Protein AF-A0A355A8B1-F1 (afdb_monomer_lite)

Sequence (76 aa):
IGSKKFVQKLVASNSTGIIATHDLSLCEIEKELSEIENYYFDAEIINNELHFDYKLKDGICKNMNASFLLKKMEIV

Secondary structure (DSSP, 8-state):
-HHHHHHHHHHHTT-------S-GGGGGGGGT-TT---EEEEEEEETTEEEEEEEEEES-----THHHHHHHTT--

Structure (mmCIF, N/CA/C/O backbone):
data_AF-A0A355A8B1-F1
#
_entry.id   AF-A0A355A8B1-F1
#
loop_
_atom_site.group_PDB
_atom_site.id
_atom_site.type_symbol
_atom_site.label_atom_id
_atom_site.label_alt_id
_atom_site.label_comp_id
_atom_site.label_asym_id
_atom_site.label_entity_id
_atom_site.label_seq_id
_atom_site.pdbx_PDB_ins_code
_atom_site.Cartn_x
_atom_site.Cartn_y
_atom_site.Cartn_z
_atom_site.occupancy
_atom_site.B_iso_or_equiv
_atom_site.auth_seq_id
_atom_site.auth_comp_id
_atom_site.auth_asym_id
_atom_site.auth_atom_id
_atom_site.pdbx_PDB_model_num
ATOM 1 N N . ILE A 1 1 ? -0.142 12.106 10.122 1.00 65.81 1 ILE A N 1
ATOM 2 C CA . ILE A 1 1 ? -1.145 12.106 11.232 1.00 65.81 1 ILE A CA 1
ATOM 3 C C . ILE A 1 1 ? -2.589 12.129 10.716 1.00 65.81 1 ILE A C 1
ATOM 5 O O . ILE A 1 1 ? -3.368 11.283 11.139 1.00 65.81 1 ILE A O 1
ATOM 9 N N . GLY A 1 2 ? -2.967 13.055 9.821 1.00 82.12 2 GLY A N 1
ATOM 10 C CA . GLY A 1 2 ? -4.352 13.170 9.324 1.00 82.12 2 GLY A CA 1
ATOM 11 C C . GLY A 1 2 ? -4.879 11.912 8.622 1.00 82.12 2 GLY A C 1
ATOM 12 O O . GLY A 1 2 ? -5.924 11.394 9.007 1.0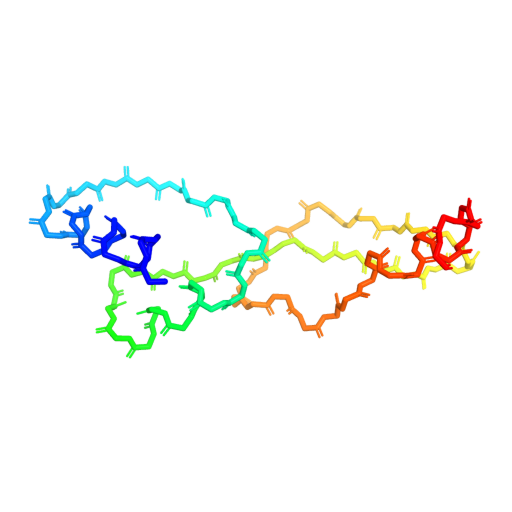0 82.12 2 GLY A O 1
ATOM 13 N N . SER A 1 3 ? -4.116 11.367 7.672 1.00 85.06 3 SER A N 1
ATOM 14 C CA . SER A 1 3 ? -4.505 10.178 6.900 1.00 85.06 3 SER A CA 1
ATOM 15 C C . SER A 1 3 ? -4.742 8.945 7.782 1.00 85.06 3 SER A C 1
ATOM 17 O O . SER A 1 3 ? -5.734 8.249 7.607 1.00 85.06 3 SER A O 1
ATOM 19 N N . LYS A 1 4 ? -3.915 8.724 8.814 1.00 87.81 4 LYS A N 1
ATOM 20 C CA . LYS A 1 4 ? -4.105 7.620 9.772 1.00 87.81 4 LYS A CA 1
ATOM 21 C C . LYS A 1 4 ? -5.427 7.720 10.536 1.00 87.81 4 LYS A C 1
ATOM 23 O O . LYS A 1 4 ? -6.163 6.741 10.616 1.00 87.81 4 LYS A O 1
ATOM 28 N N . LYS A 1 5 ? -5.774 8.912 11.040 1.00 89.62 5 LYS A N 1
ATOM 29 C CA . LYS A 1 5 ? -7.065 9.139 11.717 1.00 89.62 5 LYS A CA 1
ATOM 30 C C . LYS A 1 5 ? -8.258 8.932 10.784 1.00 89.62 5 LYS A C 1
ATOM 32 O O . LYS A 1 5 ? -9.309 8.480 11.227 1.00 89.62 5 LYS A O 1
ATOM 37 N N . PHE A 1 6 ? -8.103 9.269 9.506 1.00 89.44 6 PHE A N 1
ATOM 38 C CA . PHE A 1 6 ? -9.133 9.032 8.501 1.00 89.44 6 PHE A CA 1
ATOM 39 C C . PHE A 1 6 ? -9.388 7.533 8.303 1.00 89.44 6 PHE A C 1
ATOM 41 O O . PHE A 1 6 ? -10.533 7.101 8.400 1.00 89.44 6 PHE A O 1
ATOM 48 N N . VAL A 1 7 ? -8.328 6.737 8.135 1.00 90.50 7 VAL A N 1
ATOM 49 C CA . VAL A 1 7 ? -8.425 5.274 8.008 1.00 90.50 7 VAL A CA 1
ATOM 50 C C . VAL A 1 7 ? -9.068 4.644 9.248 1.00 90.50 7 VAL A C 1
ATOM 52 O O . VAL A 1 7 ? -10.016 3.876 9.122 1.00 90.50 7 VAL A O 1
ATOM 55 N N . GLN A 1 8 ? -8.646 5.043 10.453 1.00 90.50 8 GLN A N 1
ATOM 56 C CA . GLN A 1 8 ? -9.253 4.575 11.708 1.00 90.50 8 GLN A CA 1
ATOM 57 C C . GLN A 1 8 ? -10.762 4.856 11.774 1.00 90.50 8 GLN A C 1
ATOM 59 O O . GLN A 1 8 ? -11.533 4.023 12.244 1.00 90.50 8 GLN A O 1
ATOM 64 N N . LYS A 1 9 ? -11.200 6.020 11.277 1.00 92.50 9 LYS A N 1
ATOM 65 C CA . LYS A 1 9 ? -12.622 6.376 11.234 1.00 92.50 9 LYS A CA 1
ATOM 66 C C . LYS A 1 9 ? -13.409 5.517 10.240 1.00 92.50 9 LYS A C 1
ATOM 68 O O . LYS A 1 9 ? -14.560 5.211 10.527 1.00 92.50 9 LYS A O 1
ATOM 73 N N . LEU A 1 10 ? -12.806 5.135 9.111 1.00 92.38 10 LEU A N 1
ATOM 74 C CA . LEU A 1 10 ? -13.429 4.237 8.132 1.00 92.38 10 LEU A CA 1
ATOM 75 C C . LEU A 1 10 ? -13.620 2.824 8.690 1.00 92.38 10 LEU A C 1
ATOM 77 O O . LEU A 1 10 ? -14.688 2.243 8.511 1.00 92.38 10 LEU A O 1
ATOM 81 N N . VAL A 1 11 ? -12.615 2.305 9.402 1.00 92.00 11 VAL A N 1
ATOM 82 C CA . VAL A 1 11 ? -12.717 1.004 10.083 1.00 92.00 11 VAL A CA 1
ATOM 83 C C . VAL A 1 11 ? -13.810 1.056 11.151 1.00 92.00 11 VAL A C 1
ATOM 85 O O . VAL A 1 11 ? -14.705 0.220 11.152 1.00 92.00 11 VAL A O 1
ATOM 88 N N . ALA A 1 12 ? -13.827 2.103 11.985 1.00 92.94 12 ALA A N 1
ATOM 89 C CA . ALA A 1 12 ? -14.850 2.282 13.019 1.00 92.94 12 ALA A CA 1
ATOM 90 C C . ALA A 1 12 ? -16.282 2.447 12.472 1.00 92.94 12 ALA A C 1
ATOM 92 O O . ALA A 1 12 ? -17.245 2.234 13.207 1.00 92.94 12 ALA A O 1
ATOM 93 N N . SER A 1 13 ? -16.443 2.848 11.207 1.00 95.25 13 SER A N 1
ATOM 94 C CA . SER A 1 13 ? -17.747 2.926 10.541 1.00 95.25 13 SER A CA 1
ATOM 95 C C . SER A 1 13 ? -18.130 1.653 9.779 1.00 95.25 13 SER A C 1
ATOM 97 O O . SER A 1 13 ? -19.124 1.681 9.058 1.00 95.25 13 SER A O 1
ATOM 99 N N . ASN A 1 14 ? -17.362 0.563 9.908 1.00 92.12 14 ASN A N 1
ATOM 100 C CA . ASN A 1 14 ? -17.518 -0.685 9.150 1.00 92.12 14 ASN A CA 1
ATOM 101 C C . ASN A 1 14 ? -17.590 -0.460 7.628 1.00 92.12 14 ASN A C 1
ATOM 103 O O . ASN A 1 14 ? -18.344 -1.125 6.917 1.00 92.12 14 ASN A O 1
ATOM 107 N N . SER A 1 15 ? -16.826 0.510 7.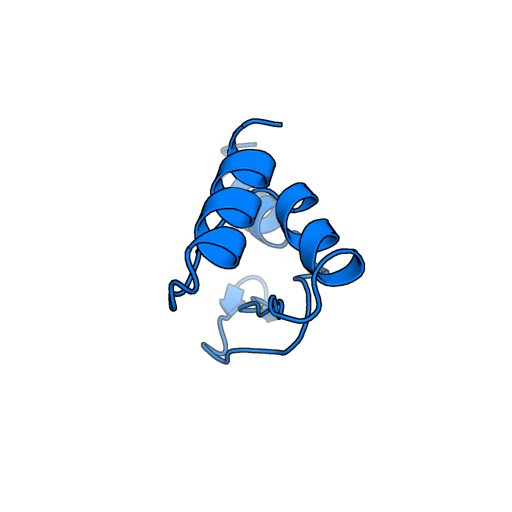122 1.00 92.81 15 SER A N 1
ATOM 108 C CA . SER A 1 15 ? -16.758 0.792 5.689 1.00 92.81 15 SER A CA 1
ATOM 109 C C . SER A 1 15 ? -15.829 -0.196 4.987 1.00 92.81 15 SER A C 1
ATOM 111 O O . SER A 1 15 ? -14.788 -0.563 5.523 1.00 92.81 15 SER A O 1
ATOM 113 N N . THR A 1 16 ? -16.152 -0.556 3.746 1.00 93.75 16 THR A N 1
ATOM 114 C CA . THR A 1 16 ? -15.280 -1.364 2.880 1.00 93.75 16 THR A CA 1
ATOM 115 C C . THR A 1 16 ? -14.757 -0.507 1.734 1.00 93.75 16 THR A C 1
ATOM 117 O O . THR A 1 16 ? -15.526 0.211 1.093 1.00 93.75 16 THR A O 1
ATOM 120 N N . GLY A 1 17 ? -13.456 -0.572 1.456 1.00 91.94 17 GLY A N 1
ATOM 121 C CA . GLY A 1 17 ? -12.856 0.181 0.360 1.00 91.94 17 GLY A CA 1
ATOM 122 C C . GLY A 1 17 ? -11.373 -0.110 0.168 1.00 91.94 17 GLY A C 1
ATOM 123 O O . GLY A 1 17 ? -10.761 -0.826 0.952 1.00 91.94 17 GLY A O 1
ATOM 124 N N . ILE A 1 18 ? -10.810 0.477 -0.886 1.00 93.25 18 ILE A N 1
ATOM 125 C CA . ILE A 1 18 ? -9.385 0.406 -1.223 1.00 93.25 18 ILE A CA 1
ATOM 126 C C . ILE A 1 18 ? -8.806 1.814 -1.105 1.00 93.25 18 ILE A C 1
ATOM 128 O O . ILE A 1 18 ? -9.433 2.786 -1.531 1.00 93.25 18 ILE A O 1
ATOM 132 N N . ILE A 1 19 ? -7.603 1.926 -0.543 1.00 91.44 19 ILE A N 1
ATOM 133 C CA . ILE A 1 19 ? -6.895 3.196 -0.383 1.00 91.44 19 ILE A CA 1
ATOM 134 C C . ILE A 1 19 ? -5.565 3.101 -1.122 1.00 91.44 19 ILE A C 1
ATOM 136 O O . ILE A 1 19 ? -4.702 2.309 -0.760 1.00 91.44 19 ILE A O 1
ATOM 140 N N . ALA A 1 20 ? -5.388 3.936 -2.144 1.00 91.44 20 ALA A N 1
ATOM 141 C CA . ALA A 1 20 ? -4.098 4.123 -2.795 1.00 91.44 20 ALA A CA 1
ATOM 142 C C . ALA A 1 20 ? -3.338 5.260 -2.100 1.00 91.44 20 ALA A C 1
ATOM 144 O O . ALA A 1 20 ? -3.887 6.343 -1.889 1.00 9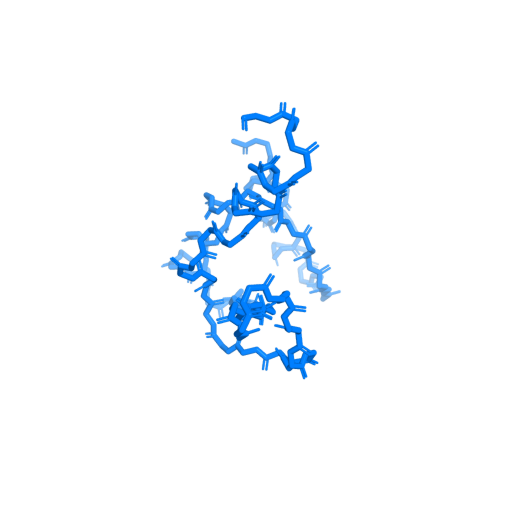1.44 20 ALA A O 1
ATOM 145 N N . THR A 1 21 ? -2.078 5.024 -1.739 1.00 88.69 21 THR A N 1
ATOM 146 C CA . THR A 1 21 ? -1.243 6.012 -1.048 1.00 88.69 21 THR A CA 1
ATOM 147 C C . THR A 1 21 ? 0.215 5.909 -1.485 1.00 88.69 21 THR A C 1
ATOM 149 O O . THR A 1 21 ? 0.710 4.823 -1.774 1.00 88.69 21 THR A O 1
ATOM 152 N N . HIS A 1 22 ? 0.911 7.046 -1.502 1.00 85.62 22 HIS A N 1
ATOM 153 C CA . HIS A 1 22 ? 2.376 7.107 -1.599 1.00 85.62 22 HIS A CA 1
ATOM 154 C C . HIS A 1 22 ? 3.048 7.271 -0.224 1.00 85.62 22 HIS A C 1
ATOM 156 O O . HIS A 1 22 ? 4.272 7.246 -0.122 1.00 85.62 22 HIS A O 1
ATOM 162 N N . ASP A 1 23 ? 2.259 7.456 0.835 1.00 85.31 23 ASP A N 1
ATOM 163 C CA . ASP A 1 23 ? 2.741 7.601 2.206 1.00 85.31 23 ASP A CA 1
ATOM 164 C C . ASP A 1 23 ? 2.892 6.223 2.868 1.00 85.31 23 ASP A C 1
ATOM 166 O O . ASP A 1 23 ? 1.907 5.628 3.313 1.00 85.31 23 ASP A O 1
ATOM 170 N N . LEU A 1 24 ? 4.135 5.737 2.955 1.00 85.25 24 LEU A N 1
ATOM 171 C CA . LEU A 1 24 ? 4.477 4.457 3.590 1.00 85.25 24 LEU A CA 1
ATOM 172 C C . LEU A 1 24 ? 4.138 4.412 5.088 1.00 85.25 24 LEU A C 1
ATOM 174 O O . LEU A 1 24 ? 3.955 3.325 5.631 1.00 85.25 24 LEU A O 1
ATOM 178 N N . SER A 1 25 ? 4.010 5.561 5.765 1.00 85.81 25 SER A N 1
ATOM 179 C CA . SER A 1 25 ? 3.619 5.582 7.183 1.00 85.81 25 SER A CA 1
ATOM 180 C C . SER A 1 25 ? 2.182 5.100 7.398 1.00 85.81 25 SER A C 1
ATOM 182 O O . SER A 1 25 ? 1.839 4.617 8.477 1.00 85.81 25 SER A O 1
ATOM 184 N N . LEU A 1 26 ? 1.334 5.185 6.365 1.00 88.25 26 LEU A N 1
ATOM 185 C CA . LEU A 1 26 ? -0.033 4.675 6.415 1.00 88.25 26 LEU A CA 1
ATOM 186 C C . LEU A 1 26 ? -0.073 3.143 6.413 1.00 88.25 26 LEU A C 1
ATOM 188 O O . LEU A 1 26 ? -0.981 2.556 6.995 1.00 88.25 26 LEU A O 1
ATOM 192 N N . CYS A 1 27 ? 0.930 2.501 5.816 1.00 88.88 27 CYS A N 1
ATOM 193 C CA . CYS A 1 27 ? 1.023 1.050 5.780 1.00 88.88 27 CYS A CA 1
ATOM 194 C C . CYS A 1 27 ? 1.307 0.451 7.166 1.00 88.88 27 CYS A C 1
ATOM 196 O O . CYS A 1 27 ? 1.011 -0.711 7.413 1.00 88.88 27 CYS A O 1
ATOM 198 N N . GLU A 1 28 ? 1.817 1.224 8.127 1.00 89.75 28 GLU A N 1
ATOM 199 C CA . GLU A 1 28 ? 2.035 0.708 9.483 1.00 89.75 28 GLU A CA 1
ATOM 200 C C . GLU A 1 28 ? 0.732 0.421 10.244 1.00 89.75 28 GLU A C 1
ATOM 202 O O . GLU A 1 28 ? 0.762 -0.301 11.238 1.00 89.75 28 GLU A O 1
ATOM 207 N N . ILE A 1 29 ? -0.409 0.944 9.779 1.00 90.88 29 ILE A N 1
ATOM 208 C CA . ILE A 1 29 ? -1.710 0.783 10.446 1.00 90.88 29 ILE A CA 1
ATOM 209 C C . ILE A 1 29 ? -2.193 -0.674 10.411 1.00 90.88 29 ILE A C 1
ATOM 211 O O . ILE A 1 29 ? -2.841 -1.098 11.362 1.00 90.88 29 ILE A O 1
ATOM 215 N N . GLU A 1 30 ? -1.822 -1.461 9.395 1.00 90.31 30 GLU A N 1
ATOM 216 C CA . GLU A 1 30 ? -2.085 -2.916 9.341 1.00 90.31 30 GLU A CA 1
ATOM 217 C C . GLU A 1 30 ? -1.570 -3.647 10.598 1.00 90.31 30 GLU A C 1
ATOM 219 O O . GLU A 1 30 ? -2.142 -4.643 11.027 1.00 90.31 30 GLU A O 1
ATOM 224 N N . LYS A 1 31 ? -0.525 -3.129 11.262 1.00 89.69 31 LYS A N 1
ATOM 225 C CA . LYS A 1 31 ? -0.009 -3.707 12.517 1.00 89.69 31 LYS A CA 1
ATOM 226 C C . LYS A 1 31 ? -0.905 -3.428 13.729 1.00 89.69 31 LYS A C 1
ATOM 228 O O . LYS A 1 31 ? -0.758 -4.084 14.756 1.00 89.69 31 LYS A O 1
ATOM 233 N N . GLU A 1 32 ? -1.764 -2.416 13.643 1.00 91.50 32 GLU A N 1
ATOM 234 C CA . GLU A 1 32 ? -2.653 -1.964 14.720 1.00 91.50 32 GLU A CA 1
ATOM 235 C C . GLU A 1 32 ? -4.103 -2.421 14.516 1.00 91.50 32 GLU A C 1
ATOM 237 O O . GLU A 1 32 ? -4.818 -2.602 15.500 1.00 91.50 32 GLU A O 1
ATOM 242 N N . LEU A 1 33 ? -4.542 -2.584 13.264 1.00 90.81 33 LEU A N 1
ATOM 243 C CA . LEU A 1 33 ? -5.912 -2.929 12.884 1.00 90.81 33 LEU A CA 1
ATOM 244 C C . LEU A 1 33 ? -5.902 -4.137 11.944 1.00 90.81 33 LEU A C 1
ATOM 246 O O . LEU A 1 33 ? -5.424 -4.037 10.818 1.00 90.81 33 LEU A O 1
ATOM 250 N N . SER A 1 34 ? -6.474 -5.251 12.400 1.00 91.94 34 SER A N 1
ATOM 251 C CA . SER A 1 34 ? -6.564 -6.514 11.649 1.00 91.94 34 SER A CA 1
ATOM 252 C C . SER A 1 34 ? -7.440 -6.448 10.395 1.00 91.94 34 SER A C 1
ATOM 254 O O . SER A 1 34 ? -7.339 -7.301 9.525 1.00 91.94 34 SER A O 1
ATOM 256 N N . GLU A 1 35 ? -8.318 -5.452 10.316 1.00 93.44 35 GLU A N 1
ATOM 257 C CA . GLU A 1 35 ? -9.244 -5.209 9.209 1.00 93.44 35 GLU A CA 1
ATOM 258 C C . GLU A 1 35 ? -8.565 -4.539 8.007 1.00 93.44 35 GLU A C 1
ATOM 260 O O . GLU A 1 35 ? -9.208 -4.286 6.988 1.00 93.44 35 GLU A O 1
ATOM 265 N N . ILE A 1 36 ? -7.284 -4.195 8.144 1.00 93.19 36 ILE A N 1
ATOM 266 C CA . ILE A 1 36 ? -6.488 -3.545 7.113 1.00 93.19 36 ILE A CA 1
ATOM 267 C C . ILE A 1 36 ? -5.434 -4.525 6.642 1.00 93.19 36 ILE A C 1
ATOM 269 O O . ILE A 1 36 ? -4.664 -5.039 7.441 1.00 93.19 36 ILE A O 1
ATOM 273 N N . GLU A 1 37 ? -5.362 -4.692 5.332 1.00 94.12 37 GLU A N 1
ATOM 274 C CA . GLU A 1 37 ? -4.351 -5.493 4.660 1.00 94.12 37 GLU A CA 1
ATOM 275 C C . GLU A 1 37 ? -3.599 -4.591 3.680 1.00 94.12 37 GLU A C 1
ATOM 277 O O . GLU A 1 37 ? -4.210 -3.810 2.937 1.00 94.12 37 GLU A O 1
ATOM 282 N N . ASN A 1 38 ? -2.269 -4.664 3.685 1.00 94.62 38 ASN A N 1
ATOM 283 C CA . ASN A 1 38 ? -1.460 -3.921 2.729 1.00 94.62 38 ASN A CA 1
ATOM 284 C C . ASN A 1 38 ? -1.239 -4.724 1.455 1.00 94.62 38 ASN A C 1
ATOM 286 O O . ASN A 1 38 ? -0.893 -5.903 1.486 1.00 94.62 38 ASN A O 1
ATOM 290 N N . TYR A 1 39 ? -1.333 -4.020 0.333 1.00 93.94 39 TYR A N 1
ATOM 291 C CA . TYR A 1 39 ? -0.982 -4.539 -0.974 1.00 93.94 39 TYR A CA 1
ATOM 292 C C . TYR A 1 39 ? -0.200 -3.494 -1.758 1.00 93.94 39 TYR A C 1
ATOM 294 O O . TYR A 1 39 ? -0.372 -2.285 -1.564 1.00 93.94 39 TYR A O 1
ATOM 302 N N . TYR A 1 40 ? 0.629 -3.948 -2.690 1.00 91.69 40 TYR A N 1
ATOM 303 C CA . TYR A 1 40 ? 1.425 -3.063 -3.525 1.00 91.69 40 TYR A CA 1
ATOM 304 C C . TYR A 1 40 ? 1.565 -3.572 -4.959 1.00 91.69 40 TYR A C 1
ATOM 306 O O . TYR A 1 40 ? 1.397 -4.756 -5.249 1.00 91.69 40 TYR A O 1
ATOM 314 N N . PHE A 1 41 ? 1.904 -2.645 -5.852 1.00 88.94 41 PHE A N 1
ATOM 315 C CA . PHE A 1 41 ? 2.402 -2.947 -7.189 1.00 88.94 41 PHE A CA 1
ATOM 316 C C . PHE A 1 41 ? 3.910 -2.744 -7.210 1.00 88.94 41 PHE A C 1
ATOM 318 O O . PHE A 1 41 ? 4.415 -1.764 -6.653 1.00 88.94 41 PHE A O 1
ATOM 325 N N . ASP A 1 42 ? 4.617 -3.658 -7.863 1.00 85.00 42 ASP A N 1
ATOM 326 C CA . ASP A 1 42 ? 6.063 -3.575 -8.016 1.00 85.00 42 ASP A CA 1
ATOM 327 C C . ASP A 1 42 ? 6.439 -3.042 -9.396 1.00 85.00 42 ASP A C 1
ATOM 329 O O . ASP A 1 42 ? 5.683 -3.146 -10.366 1.00 85.00 42 ASP A O 1
ATOM 333 N N . ALA A 1 43 ? 7.640 -2.491 -9.479 1.00 80.12 43 ALA A N 1
ATOM 334 C CA . ALA A 1 43 ? 8.249 -2.097 -10.735 1.00 80.12 43 ALA A CA 1
ATOM 335 C C . ALA A 1 43 ? 9.691 -2.573 -10.709 1.00 80.12 43 ALA A C 1
ATOM 337 O O . ALA A 1 43 ? 10.404 -2.272 -9.763 1.00 80.12 43 ALA A O 1
ATOM 338 N N . GLU A 1 44 ? 10.146 -3.283 -11.726 1.00 80.88 44 GLU A N 1
ATOM 339 C CA . GLU A 1 44 ? 11.522 -3.761 -11.816 1.00 80.88 44 GLU A CA 1
ATOM 340 C C . GLU A 1 44 ? 12.281 -2.984 -12.886 1.00 80.88 44 GLU A C 1
ATOM 342 O O . GLU A 1 44 ? 11.699 -2.476 -13.843 1.00 80.88 44 GLU A O 1
ATOM 347 N N . ILE A 1 45 ? 13.597 -2.877 -12.723 1.00 78.25 45 ILE A N 1
ATOM 348 C CA . ILE A 1 45 ? 14.463 -2.312 -13.755 1.00 78.25 45 ILE A CA 1
ATOM 349 C C . ILE A 1 45 ? 15.119 -3.479 -14.477 1.00 78.25 45 ILE A C 1
ATOM 351 O O . ILE A 1 45 ? 15.970 -4.166 -13.914 1.00 78.25 45 ILE A O 1
ATOM 355 N N . ILE A 1 46 ? 14.733 -3.685 -15.731 1.00 83.12 46 ILE A N 1
ATOM 356 C CA . ILE A 1 46 ? 15.280 -4.726 -16.598 1.00 83.12 46 ILE A CA 1
ATOM 357 C C . ILE A 1 46 ? 15.899 -4.011 -17.795 1.00 83.12 46 ILE A C 1
ATOM 359 O O . ILE A 1 46 ? 15.224 -3.251 -18.479 1.00 83.12 46 ILE A O 1
ATOM 363 N N . ASN A 1 47 ? 17.197 -4.213 -18.037 1.00 84.50 47 ASN A N 1
ATOM 364 C CA . ASN A 1 47 ? 17.924 -3.588 -19.153 1.00 84.50 47 ASN A CA 1
ATOM 365 C C . ASN A 1 47 ? 17.786 -2.049 -19.217 1.00 84.50 47 ASN A C 1
ATOM 367 O O . ASN A 1 47 ? 17.593 -1.481 -20.287 1.00 84.50 47 ASN A O 1
ATOM 371 N N . ASN A 1 48 ? 17.882 -1.360 -18.073 1.00 77.25 48 ASN A N 1
ATOM 372 C CA . ASN A 1 48 ? 17.686 0.096 -17.945 1.00 77.25 48 ASN A CA 1
ATOM 373 C C . ASN A 1 48 ? 16.288 0.604 -18.348 1.00 77.25 48 ASN A C 1
ATOM 375 O O . ASN A 1 48 ? 16.085 1.816 -18.496 1.00 77.25 48 ASN A O 1
ATOM 379 N N . GLU A 1 49 ? 15.314 -0.287 -18.482 1.00 76.44 49 GLU A N 1
ATOM 380 C CA . GLU A 1 49 ? 13.913 0.039 -18.704 1.00 76.44 49 GLU A CA 1
ATOM 381 C C . GLU A 1 49 ? 13.087 -0.338 -17.481 1.00 76.44 49 GLU A C 1
ATOM 383 O O . GLU A 1 49 ? 13.397 -1.286 -16.760 1.00 76.44 49 GLU A O 1
ATOM 388 N N . LEU A 1 50 ? 12.051 0.454 -17.221 1.00 78.56 50 LEU A N 1
ATOM 389 C CA . LEU A 1 50 ? 11.136 0.203 -16.122 1.00 78.56 50 LEU A CA 1
ATOM 390 C C . LEU A 1 50 ? 10.051 -0.760 -16.596 1.00 78.56 50 LEU A C 1
ATOM 392 O O . LEU A 1 50 ? 9.323 -0.462 -17.542 1.00 78.56 50 LEU A O 1
ATOM 396 N N . HIS A 1 51 ? 9.934 -1.890 -15.915 1.00 83.62 51 HIS A N 1
ATOM 397 C CA . HIS A 1 51 ? 8.943 -2.912 -16.181 1.00 83.62 51 HIS A CA 1
ATOM 398 C C . HIS A 1 51 ? 7.958 -3.001 -15.018 1.00 83.62 51 HIS A C 1
ATOM 400 O O . HIS A 1 51 ? 8.358 -3.197 -13.873 1.00 83.62 51 HIS A O 1
ATOM 406 N N . PHE A 1 52 ? 6.667 -2.890 -15.311 1.00 85.69 52 PHE A N 1
ATOM 407 C CA . PHE A 1 52 ? 5.608 -3.161 -14.346 1.00 85.69 52 PHE A CA 1
ATOM 408 C C . PHE A 1 52 ? 4.987 -4.510 -14.681 1.00 85.69 52 PHE A C 1
ATOM 410 O O . PHE A 1 52 ? 4.540 -4.719 -15.808 1.00 85.69 52 PHE A O 1
ATOM 417 N N . ASP A 1 53 ? 4.920 -5.411 -13.706 1.00 88.00 53 ASP A N 1
ATOM 418 C CA . ASP A 1 53 ? 4.225 -6.689 -13.884 1.00 88.00 53 ASP A CA 1
ATOM 419 C C . ASP A 1 53 ? 2.698 -6.552 -13.741 1.00 88.00 53 ASP A C 1
ATOM 421 O O . ASP A 1 53 ? 1.966 -7.486 -14.069 1.00 88.00 53 ASP A O 1
ATOM 425 N N . TYR A 1 54 ? 2.230 -5.386 -13.273 1.00 88.94 54 TYR A N 1
ATOM 426 C CA . TYR A 1 54 ? 0.830 -5.064 -12.984 1.00 88.94 54 TYR A CA 1
ATOM 427 C C . TYR A 1 54 ? 0.151 -6.074 -12.046 1.00 88.94 54 TYR A C 1
ATOM 429 O O . TYR A 1 54 ? -1.070 -6.243 -12.081 1.00 88.94 54 TYR A O 1
ATOM 437 N N . LYS A 1 55 ? 0.928 -6.747 -11.190 1.00 90.94 55 LYS A N 1
ATOM 438 C CA . LYS A 1 55 ? 0.412 -7.709 -10.215 1.00 90.94 55 LYS A CA 1
ATOM 439 C C . LYS A 1 55 ? 0.280 -7.056 -8.851 1.00 90.94 55 LYS A C 1
ATOM 441 O O . LYS A 1 55 ? 1.211 -6.417 -8.368 1.00 90.94 55 LYS A O 1
ATOM 446 N N . LEU A 1 56 ? -0.878 -7.263 -8.232 1.00 91.75 56 LEU A N 1
ATOM 447 C CA . LEU A 1 56 ? -1.091 -6.922 -6.834 1.00 91.75 56 LEU A CA 1
ATOM 448 C C . LEU A 1 56 ? -0.365 -7.960 -5.972 1.00 91.75 56 LEU A C 1
ATOM 450 O O . LEU A 1 56 ? -0.586 -9.161 -6.137 1.00 91.75 56 LEU A O 1
ATOM 454 N N . LYS A 1 57 ? 0.531 -7.496 -5.106 1.00 92.19 57 LYS A N 1
ATOM 455 C CA . LYS A 1 57 ? 1.353 -8.329 -4.224 1.00 92.19 57 LYS A CA 1
ATOM 456 C C . LYS A 1 57 ? 1.057 -7.981 -2.772 1.00 92.19 57 LYS A C 1
ATOM 458 O O . LYS A 1 57 ? 0.807 -6.816 -2.465 1.00 92.19 57 LYS A O 1
ATOM 463 N N . ASP A 1 58 ? 1.130 -8.978 -1.900 1.00 93.25 58 ASP A N 1
ATOM 464 C CA . ASP A 1 58 ? 0.891 -8.800 -0.468 1.00 93.25 58 ASP A CA 1
ATOM 465 C C . ASP A 1 58 ? 2.005 -7.972 0.190 1.00 93.25 58 ASP A C 1
ATOM 467 O O . ASP A 1 58 ? 3.199 -8.147 -0.084 1.00 93.25 58 ASP A O 1
ATOM 471 N N . GLY A 1 59 ? 1.610 -7.091 1.105 1.00 90.56 59 GLY A N 1
ATOM 472 C CA . GLY A 1 59 ? 2.497 -6.268 1.914 1.00 90.56 59 GLY A CA 1
ATOM 473 C C . GLY A 1 59 ? 2.823 -4.906 1.300 1.00 90.56 59 GLY A C 1
ATOM 474 O O . GLY A 1 59 ? 2.020 -4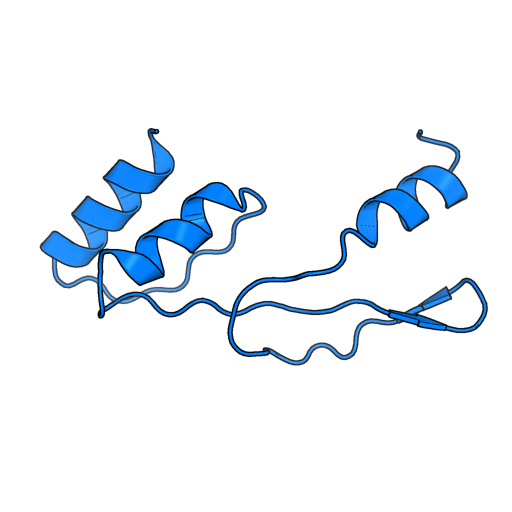.279 0.613 1.00 90.56 59 GLY A O 1
ATOM 475 N N . ILE A 1 60 ? 4.022 -4.410 1.609 1.00 88.25 60 ILE A N 1
ATOM 476 C CA . ILE A 1 60 ? 4.456 -3.040 1.309 1.00 88.25 60 ILE A CA 1
ATOM 477 C C . ILE A 1 60 ? 5.589 -3.080 0.287 1.00 88.25 60 ILE A C 1
ATOM 479 O O . ILE A 1 60 ? 6.498 -3.909 0.389 1.00 88.25 60 ILE A O 1
ATOM 483 N N . CYS A 1 61 ? 5.574 -2.141 -0.661 1.00 81.44 61 CYS A N 1
ATOM 484 C CA . CYS A 1 61 ? 6.654 -1.988 -1.627 1.00 81.44 61 CYS A CA 1
ATOM 485 C C . CYS A 1 61 ? 7.993 -1.726 -0.920 1.00 81.44 61 CYS A C 1
ATOM 487 O O . CYS A 1 61 ? 8.124 -0.789 -0.132 1.00 81.44 61 CYS A O 1
ATOM 489 N N . LYS A 1 62 ? 8.996 -2.558 -1.214 1.00 69.50 62 LYS A N 1
ATOM 490 C CA . LYS A 1 62 ? 10.330 -2.487 -0.592 1.00 69.50 62 LYS A CA 1
ATOM 491 C C . LYS A 1 62 ? 11.321 -1.637 -1.386 1.00 69.50 62 LYS A C 1
ATOM 493 O O . LYS A 1 62 ? 12.320 -1.192 -0.830 1.00 69.50 62 LYS A O 1
ATOM 498 N N . ASN A 1 63 ? 11.048 -1.406 -2.670 1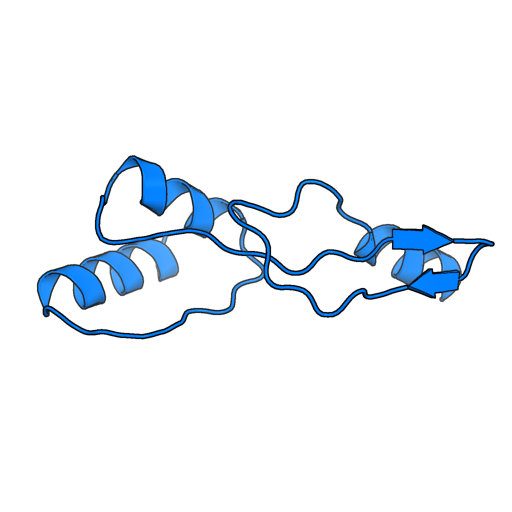.00 68.62 63 ASN A N 1
ATOM 499 C CA . ASN A 1 63 ? 11.998 -0.804 -3.596 1.00 68.62 63 ASN A CA 1
ATOM 500 C C . ASN A 1 63 ? 11.488 0.558 -4.085 1.00 68.62 63 ASN A C 1
ATOM 502 O O . ASN A 1 63 ? 10.475 0.654 -4.775 1.00 68.62 63 ASN A O 1
ATOM 506 N N . MET A 1 64 ? 12.212 1.634 -3.768 1.00 62.66 64 MET A N 1
ATOM 507 C CA . MET A 1 64 ? 11.925 2.975 -4.295 1.00 62.66 64 MET A CA 1
ATOM 508 C C . MET A 1 64 ? 12.479 3.142 -5.718 1.00 62.66 64 MET A C 1
ATOM 510 O O . MET A 1 64 ? 13.414 3.902 -5.966 1.00 62.66 64 MET A O 1
ATOM 514 N N . ASN A 1 65 ? 11.879 2.445 -6.681 1.00 63.56 65 ASN A N 1
ATOM 515 C CA . ASN A 1 65 ? 12.328 2.478 -8.079 1.00 63.56 65 ASN A CA 1
ATOM 516 C C . ASN A 1 65 ? 11.914 3.764 -8.822 1.00 63.56 65 ASN A C 1
ATOM 518 O O . ASN A 1 65 ? 12.482 4.093 -9.860 1.00 63.56 65 ASN A O 1
ATOM 522 N N . ALA A 1 66 ? 11.005 4.566 -8.256 1.00 60.03 66 ALA A N 1
ATOM 523 C CA . ALA A 1 66 ? 10.642 5.883 -8.790 1.00 60.03 66 ALA A CA 1
ATOM 524 C C . ALA A 1 66 ? 11.832 6.862 -8.827 1.00 60.03 66 ALA A C 1
ATOM 526 O O . ALA A 1 66 ? 11.968 7.645 -9.767 1.00 60.03 66 ALA A O 1
ATOM 527 N N . SER A 1 67 ? 12.740 6.783 -7.848 1.00 62.41 67 SER A N 1
ATOM 528 C CA . SER A 1 67 ? 13.957 7.603 -7.820 1.00 62.41 67 SER A CA 1
ATOM 529 C C . SER A 1 67 ? 14.890 7.302 -8.996 1.00 62.41 67 SER A C 1
ATOM 531 O O . SER A 1 67 ? 15.605 8.190 -9.452 1.00 62.41 67 SER A O 1
ATOM 533 N N . PHE A 1 68 ? 14.869 6.072 -9.520 1.00 66.56 68 PHE A N 1
ATOM 534 C CA . PHE A 1 68 ? 15.625 5.713 -10.718 1.00 66.56 68 PHE A CA 1
ATOM 535 C C . PHE A 1 68 ? 15.053 6.380 -11.975 1.00 66.56 68 PHE A C 1
ATOM 537 O O . PHE A 1 68 ? 15.820 6.870 -12.802 1.00 66.56 68 PHE A O 1
ATOM 544 N N . LEU A 1 69 ? 13.722 6.470 -12.098 1.00 66.62 69 LEU A N 1
ATOM 545 C CA . LEU A 1 69 ? 13.099 7.196 -13.210 1.00 66.62 69 LEU A CA 1
ATOM 546 C C . LEU A 1 69 ? 13.456 8.671 -13.201 1.00 66.62 69 LEU A C 1
ATOM 548 O O . LEU A 1 69 ? 13.853 9.211 -14.228 1.00 66.62 69 LEU A O 1
ATOM 552 N N . LEU A 1 70 ? 13.319 9.302 -12.035 1.00 68.88 70 LEU A N 1
ATOM 553 C CA . LEU A 1 70 ? 13.582 10.726 -11.869 1.00 68.88 70 LEU A CA 1
ATOM 554 C C . LEU A 1 70 ? 15.028 11.080 -12.237 1.00 68.88 70 LEU A C 1
ATOM 556 O O . LEU A 1 70 ? 15.241 12.064 -12.943 1.00 68.88 70 LEU A O 1
ATOM 560 N N . LYS A 1 71 ? 15.987 10.220 -11.866 1.00 69.25 71 LYS A N 1
ATOM 561 C CA . LYS A 1 71 ? 17.386 10.335 -12.301 1.00 69.25 71 LYS A CA 1
ATOM 562 C C . LYS A 1 71 ? 17.559 10.171 -13.812 1.00 69.25 71 LYS A C 1
ATOM 564 O O . LYS A 1 71 ? 18.298 10.930 -14.424 1.00 69.25 71 LYS A O 1
ATOM 569 N N . LYS A 1 72 ? 16.880 9.201 -14.440 1.00 66.19 72 LYS A N 1
ATOM 570 C CA . LYS A 1 72 ? 16.957 8.978 -15.900 1.00 66.19 72 LYS A CA 1
ATOM 571 C C . LYS A 1 72 ? 16.342 10.129 -16.705 1.00 66.19 72 LYS A C 1
ATOM 573 O O . LYS A 1 72 ? 16.764 10.377 -17.827 1.00 66.19 72 LYS A O 1
ATOM 578 N N . MET A 1 73 ? 15.346 10.809 -16.142 1.00 75.12 73 MET A N 1
ATOM 579 C CA . MET A 1 73 ? 14.706 11.979 -16.746 1.00 75.12 73 MET A CA 1
ATOM 580 C C . MET A 1 73 ? 15.469 13.289 -16.476 1.00 75.12 73 MET A C 1
ATOM 582 O O . MET A 1 73 ? 14.995 14.336 -16.903 1.00 75.12 73 MET A O 1
ATOM 586 N N . GLU A 1 74 ? 16.607 13.239 -15.768 1.00 68.50 74 GLU A N 1
ATOM 587 C CA . GLU A 1 74 ? 17.399 14.406 -15.335 1.00 68.50 74 GLU A CA 1
ATOM 588 C C . GLU A 1 74 ? 16.598 15.427 -14.506 1.00 68.50 74 GLU A C 1
ATOM 590 O O . GLU A 1 74 ? 16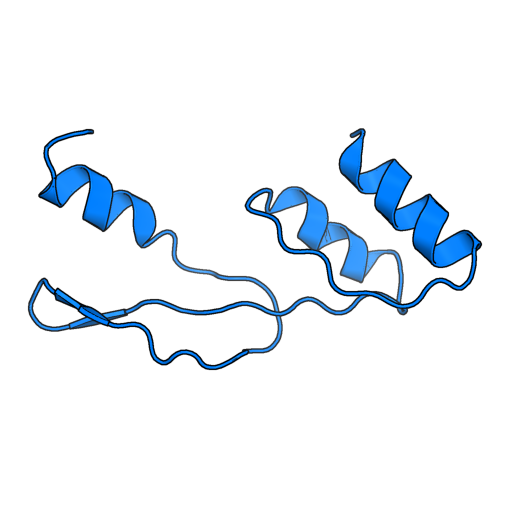.912 16.615 -14.466 1.00 68.50 74 GLU A O 1
ATOM 595 N N . ILE A 1 75 ? 15.539 14.970 -13.832 1.00 70.00 75 ILE A N 1
ATOM 596 C CA . ILE A 1 75 ? 14.684 15.825 -12.996 1.00 70.00 75 ILE A CA 1
ATOM 597 C C . ILE A 1 75 ? 15.263 15.945 -11.576 1.00 70.00 75 ILE A C 1
ATOM 599 O O . ILE A 1 75 ? 14.978 16.920 -10.878 1.00 70.00 75 ILE A O 1
ATOM 603 N N . VAL A 1 76 ? 16.070 14.964 -11.145 1.00 54.97 76 VAL A N 1
ATOM 604 C CA . VAL A 1 76 ? 16.728 14.895 -9.825 1.00 54.97 76 VAL A CA 1
ATOM 605 C C . VAL A 1 76 ? 18.131 14.314 -9.950 1.00 54.97 76 VAL A C 1
ATOM 607 O O . VAL A 1 76 ? 18.288 13.347 -10.730 1.00 54.97 76 VAL A O 1
#

pLDDT: mean 83.91, std 10.27, range [54.97, 95.25]

Radius of gyration: 15.35 Å; chains: 1; bounding box: 36×25×34 Å

Foldseek 3Di:
DVVLVVVVVCVVVVHDDDDDDPDCVNLCCCVVDVVDWDWDWDWDQDPNDIDTPPDIGGGDYPDPCVVSVCVVVVVD